Protein AF-A0A9E2PGY2-F1 (afdb_monomer)

Sequence (66 aa):
MRRIYLLVPPVESARSVVDELLLARIEARHIHVIAREDRPLDDLPKASVAQNSDLVPVMALLPIRA

Solvent-accessible surface area (backbone atoms only — not comparable to full-atom values): 4473 Å² total; per-residue (Å²): 140,89,85,87,88,84,91,65,83,54,73,66,49,46,49,54,51,51,52,52,39,45,74,72,67,46,56,65,94,81,48,65,49,83,74,61,92,90,51,86,60,82,90,55,52,62,46,50,71,80,67,37,79,66,38,61,59,50,61,71,67,50,78,89,72,132

Secondary structure (DSSP, 8-state):
--------SSHHHHHHHHHHHHHTT--GGG--B---TTS--TTS-BPPGGGSTTHHHHHHHS----

pLDDT: mean 76.13, std 16.8, range [41.41, 97.0]

Structure (mmCIF, N/CA/C/O backbone):
data_AF-A0A9E2PGY2-F1
#
_entry.id   AF-A0A9E2PGY2-F1
#
loop_
_atom_site.group_PDB
_atom_site.id
_atom_site.type_symbol
_atom_site.label_atom_id
_atom_site.label_alt_id
_atom_site.label_comp_id
_atom_site.label_asym_id
_atom_site.label_entity_id
_atom_site.label_seq_id
_atom_site.pdbx_PDB_ins_code
_atom_site.Cartn_x
_atom_site.Cartn_y
_atom_site.Cartn_z
_atom_site.occupancy
_atom_site.B_iso_or_equiv
_atom_site.auth_seq_id
_atom_site.auth_comp_id
_atom_site.auth_asym_id
_atom_site.auth_atom_id
_atom_site.pdbx_PDB_model_num
ATOM 1 N N . MET A 1 1 ? -2.273 15.268 10.747 1.00 63.56 1 MET A N 1
ATOM 2 C CA . 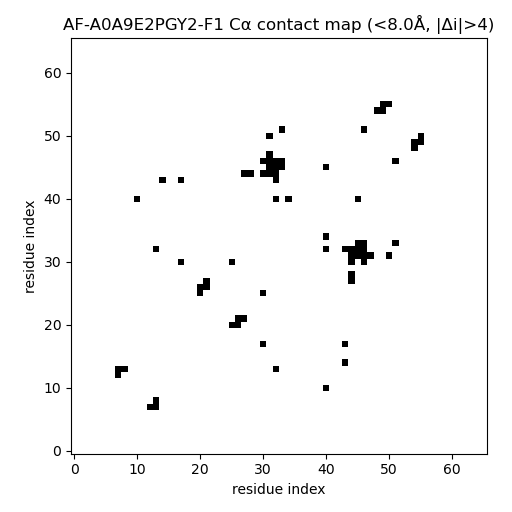MET A 1 1 ? -2.191 13.936 10.106 1.00 63.56 1 MET A CA 1
ATOM 3 C C . MET A 1 1 ? -0.780 13.398 10.284 1.00 63.56 1 MET A C 1
ATOM 5 O O . MET A 1 1 ? 0.151 14.168 10.090 1.00 63.56 1 MET A O 1
ATOM 9 N N . ARG A 1 2 ? -0.604 12.135 10.688 1.00 76.06 2 ARG A N 1
ATOM 10 C CA . ARG A 1 2 ? 0.719 11.501 10.841 1.00 76.06 2 ARG A CA 1
ATOM 11 C C . ARG A 1 2 ? 0.810 10.348 9.846 1.00 76.06 2 ARG A C 1
ATOM 13 O O . ARG A 1 2 ? -0.053 9.480 9.869 1.00 76.06 2 ARG A O 1
ATOM 20 N N . ARG A 1 3 ? 1.805 10.375 8.960 1.00 82.69 3 ARG A N 1
ATOM 21 C CA . ARG A 1 3 ? 2.047 9.343 7.939 1.00 82.69 3 ARG A CA 1
ATOM 22 C C . ARG A 1 3 ? 3.461 8.808 8.131 1.00 82.69 3 ARG A C 1
ATOM 24 O O . ARG A 1 3 ? 4.359 9.582 8.454 1.00 82.69 3 ARG A O 1
ATOM 31 N N . ILE A 1 4 ? 3.636 7.506 7.947 1.00 86.44 4 ILE A N 1
ATOM 32 C CA . ILE A 1 4 ? 4.944 6.851 7.932 1.00 86.44 4 ILE A CA 1
ATOM 33 C C . ILE A 1 4 ? 5.213 6.474 6.480 1.00 86.44 4 ILE A C 1
ATOM 35 O O . ILE A 1 4 ? 4.375 5.830 5.852 1.00 86.44 4 ILE A O 1
ATOM 39 N N . TYR A 1 5 ? 6.352 6.908 5.946 1.00 87.06 5 TYR A N 1
ATOM 40 C CA . TYR A 1 5 ? 6.774 6.579 4.589 1.00 87.06 5 TYR A CA 1
ATOM 41 C C . TYR A 1 5 ? 7.844 5.494 4.649 1.00 87.06 5 TYR A C 1
ATOM 43 O O . TYR A 1 5 ? 8.834 5.634 5.365 1.00 87.06 5 TYR A O 1
ATOM 51 N N . LEU A 1 6 ? 7.627 4.417 3.900 1.00 85.81 6 LEU A N 1
ATOM 52 C CA . LEU A 1 6 ? 8.542 3.288 3.783 1.00 85.81 6 LEU A CA 1
ATOM 53 C C . LEU A 1 6 ? 9.059 3.250 2.346 1.00 85.81 6 LEU A C 1
ATOM 55 O O . LEU A 1 6 ? 8.271 3.204 1.404 1.00 85.81 6 LEU A O 1
ATOM 59 N N . LEU A 1 7 ? 10.380 3.274 2.182 1.00 89.94 7 LEU A N 1
ATOM 60 C CA . LEU A 1 7 ? 11.031 3.043 0.897 1.00 89.94 7 LEU A CA 1
ATOM 61 C C . LEU A 1 7 ? 11.593 1.62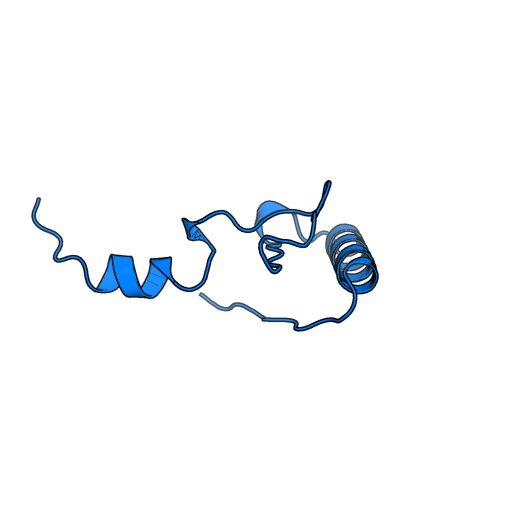7 0.905 1.00 89.94 7 LEU A C 1
ATOM 63 O O . LEU A 1 7 ? 12.500 1.325 1.677 1.00 89.94 7 LEU A O 1
ATOM 67 N N . VAL A 1 8 ? 11.034 0.762 0.062 1.00 85.69 8 VAL A N 1
ATOM 68 C CA . VAL A 1 8 ? 11.391 -0.658 0.008 1.00 85.69 8 VAL A CA 1
ATOM 69 C C . VAL A 1 8 ? 11.645 -1.102 -1.438 1.00 85.69 8 VAL A C 1
ATOM 71 O O . VAL A 1 8 ? 10.778 -0.937 -2.298 1.00 85.69 8 VAL A O 1
ATOM 74 N N . PRO A 1 9 ? 12.832 -1.649 -1.742 1.00 82.50 9 PRO A N 1
ATOM 75 C CA . PRO A 1 9 ? 13.074 -2.413 -2.964 1.00 82.50 9 PRO A CA 1
ATOM 76 C C . PRO A 1 9 ? 13.023 -3.933 -2.686 1.00 82.50 9 PRO A C 1
ATOM 78 O O . PRO A 1 9 ? 13.451 -4.352 -1.607 1.00 82.50 9 PRO A O 1
ATOM 81 N N . PRO A 1 10 ? 12.613 -4.806 -3.633 1.00 87.56 10 PRO A N 1
ATOM 82 C CA . PRO A 1 10 ? 11.800 -4.610 -4.852 1.00 87.56 10 PRO A CA 1
ATOM 83 C C . PRO A 1 10 ? 10.265 -4.642 -4.584 1.00 87.56 10 PRO A C 1
ATOM 85 O O . PRO A 1 10 ? 9.846 -4.461 -3.444 1.00 87.56 10 PRO A O 1
ATOM 88 N N . VAL A 1 11 ? 9.402 -4.780 -5.613 1.00 86.31 11 VAL A N 1
ATOM 89 C CA . VAL A 1 11 ? 7.916 -4.743 -5.447 1.00 86.31 11 VAL A CA 1
ATOM 90 C C . VAL A 1 11 ? 7.410 -5.869 -4.546 1.00 86.31 11 VAL A C 1
ATOM 92 O O . VAL A 1 11 ? 6.436 -5.708 -3.819 1.00 86.31 11 VAL A O 1
ATOM 95 N N . GLU A 1 12 ? 8.119 -6.986 -4.548 1.00 89.50 12 GLU A N 1
ATOM 96 C CA . GLU A 1 12 ? 7.868 -8.156 -3.724 1.00 89.50 12 GLU A CA 1
ATOM 97 C C . GLU A 1 12 ? 7.981 -7.797 -2.239 1.00 89.50 12 GLU A C 1
ATOM 99 O O . GLU A 1 12 ? 7.107 -8.158 -1.457 1.00 89.50 12 GLU A O 1
ATOM 104 N N . SER A 1 13 ? 8.976 -6.985 -1.865 1.00 90.88 13 SER A N 1
ATOM 105 C CA . SER A 1 13 ? 9.099 -6.459 -0.501 1.00 90.88 13 SER A CA 1
ATOM 106 C C . SER A 1 13 ? 7.913 -5.572 -0.129 1.00 90.88 13 SER A C 1
ATOM 108 O O . SER A 1 13 ? 7.422 -5.643 0.994 1.00 90.88 13 SER A O 1
ATOM 110 N N . ALA A 1 14 ? 7.426 -4.746 -1.062 1.00 91.31 14 ALA A N 1
ATOM 111 C CA . ALA A 1 14 ? 6.240 -3.926 -0.821 1.00 91.31 14 ALA A CA 1
ATOM 112 C C . ALA A 1 14 ? 4.998 -4.797 -0.589 1.00 91.31 14 ALA A C 1
ATOM 114 O O . ALA A 1 14 ? 4.220 -4.499 0.312 1.00 91.31 14 ALA A O 1
ATOM 115 N N . ARG A 1 15 ? 4.845 -5.893 -1.342 1.00 91.94 15 ARG A N 1
ATOM 116 C CA . ARG A 1 15 ? 3.758 -6.861 -1.146 1.00 91.94 15 ARG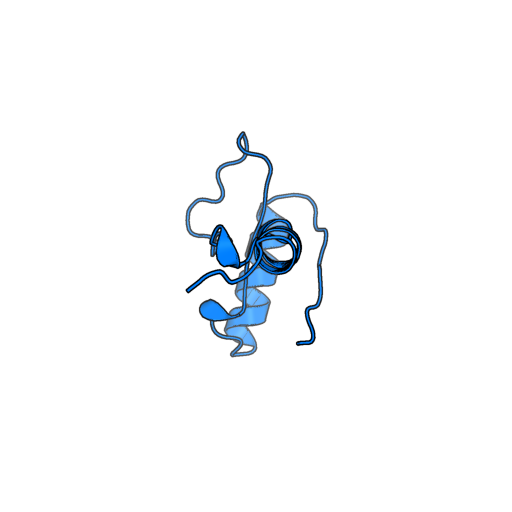 A CA 1
ATOM 117 C C . ARG A 1 15 ? 3.822 -7.498 0.242 1.00 91.94 15 ARG A C 1
ATOM 119 O O . ARG A 1 15 ? 2.838 -7.410 0.966 1.00 91.94 15 ARG A O 1
ATOM 126 N N . SER A 1 16 ? 4.989 -7.987 0.663 1.00 93.75 16 SER A N 1
ATOM 127 C CA . SER A 1 16 ? 5.161 -8.544 2.012 1.00 93.75 16 SER A CA 1
ATOM 128 C C . SER A 1 16 ? 4.831 -7.536 3.115 1.00 93.75 16 SER A C 1
ATOM 130 O O . SER A 1 16 ? 4.185 -7.882 4.097 1.00 93.75 16 SER A O 1
ATOM 132 N N . VAL A 1 17 ? 5.232 -6.270 2.951 1.00 93.62 17 VAL A N 1
ATOM 133 C CA . VAL A 1 17 ? 4.887 -5.207 3.907 1.00 93.62 17 VAL A CA 1
ATOM 134 C C . VAL A 1 17 ? 3.377 -4.978 3.956 1.00 93.62 17 VAL A C 1
ATOM 136 O O . VAL A 1 17 ? 2.821 -4.839 5.041 1.00 93.62 17 VAL A O 1
ATOM 139 N N . VAL A 1 18 ? 2.695 -4.936 2.809 1.00 93.44 18 VAL A N 1
ATOM 140 C CA . VAL A 1 18 ? 1.232 -4.793 2.773 1.00 93.44 18 VAL A CA 1
ATOM 141 C C . VAL A 1 18 ? 0.561 -5.961 3.495 1.00 93.44 18 VAL A C 1
ATOM 143 O O . VAL A 1 18 ? -0.315 -5.721 4.324 1.00 93.44 18 VAL A O 1
ATOM 146 N N . ASP A 1 19 ? 1.003 -7.191 3.242 1.00 94.62 19 ASP A N 1
ATOM 147 C CA . ASP A 1 19 ? 0.453 -8.393 3.875 1.00 94.62 19 ASP A CA 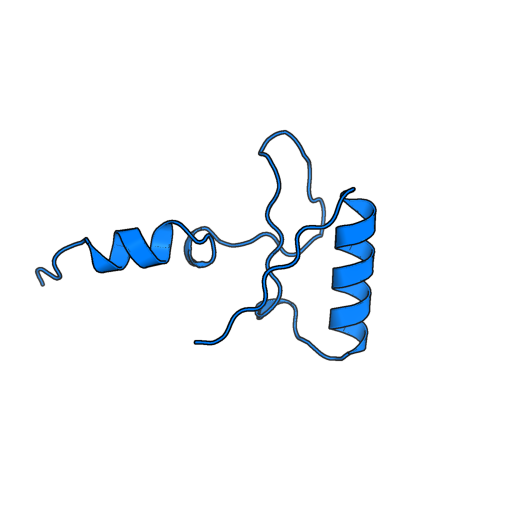1
ATOM 148 C C . ASP A 1 19 ? 0.622 -8.356 5.403 1.00 94.62 19 ASP A C 1
ATOM 150 O O . ASP A 1 19 ? -0.340 -8.577 6.140 1.00 94.62 19 ASP A O 1
ATOM 154 N N . GLU A 1 20 ? 1.808 -7.985 5.893 1.00 95.75 20 GLU A N 1
ATOM 155 C CA . GLU A 1 20 ? 2.099 -7.794 7.323 1.00 95.75 20 GLU A CA 1
ATOM 156 C C . GLU A 1 20 ? 1.184 -6.735 7.963 1.00 95.75 20 GLU A C 1
ATOM 158 O O . GLU A 1 20 ? 0.628 -6.944 9.043 1.00 95.75 20 GLU A O 1
ATOM 163 N N . LEU A 1 21 ? 0.970 -5.601 7.287 1.00 94.81 21 LEU A N 1
ATOM 164 C CA . LEU A 1 21 ? 0.094 -4.535 7.784 1.00 94.81 21 LEU A CA 1
ATOM 165 C C . LEU A 1 21 ? -1.374 -4.986 7.833 1.00 94.81 21 LEU A C 1
ATOM 167 O O . LEU A 1 21 ? -2.080 -4.688 8.801 1.00 94.81 21 LEU A O 1
ATOM 171 N N . LEU A 1 22 ? -1.831 -5.735 6.828 1.00 94.69 22 LEU A N 1
ATOM 172 C CA . LEU A 1 22 ? -3.178 -6.306 6.807 1.00 94.69 22 LEU A CA 1
ATOM 173 C C . LEU A 1 22 ? -3.364 -7.340 7.929 1.00 94.69 22 LEU A C 1
ATOM 175 O O . LEU A 1 22 ? -4.385 -7.309 8.624 1.00 94.69 22 LEU A O 1
ATOM 179 N N . LEU A 1 23 ? -2.370 -8.206 8.168 1.00 96.81 23 LEU A N 1
ATOM 180 C CA . LEU A 1 23 ? -2.351 -9.145 9.299 1.00 96.81 23 LEU A CA 1
ATOM 181 C C . LEU A 1 23 ? -2.393 -8.412 10.647 1.00 96.81 23 LEU A C 1
ATOM 183 O O . LEU A 1 23 ? -3.118 -8.825 11.555 1.00 96.81 23 LEU A O 1
ATOM 187 N N . ALA A 1 24 ? -1.711 -7.269 10.745 1.00 97.00 24 ALA A N 1
ATOM 188 C CA . ALA A 1 24 ? -1.764 -6.359 11.888 1.00 97.00 24 ALA A CA 1
ATOM 189 C C . ALA A 1 24 ? -3.080 -5.556 11.996 1.00 97.00 24 ALA A C 1
ATOM 191 O O . ALA A 1 24 ? -3.185 -4.651 12.826 1.00 97.00 24 ALA A O 1
ATOM 192 N N . ARG A 1 25 ? -4.103 -5.892 11.194 1.00 95.81 25 ARG A N 1
ATOM 193 C CA . ARG A 1 25 ? -5.433 -5.255 11.161 1.00 95.81 25 ARG A CA 1
ATOM 194 C C . ARG A 1 25 ? -5.421 -3.791 10.714 1.00 95.81 25 ARG A C 1
ATOM 196 O O . ARG A 1 25 ? -6.368 -3.055 10.992 1.00 95.81 25 ARG A O 1
ATOM 203 N N . ILE A 1 26 ? -4.397 -3.362 9.981 1.00 93.38 26 ILE A N 1
ATOM 204 C CA . ILE A 1 26 ? -4.386 -2.051 9.333 1.00 93.38 26 ILE A CA 1
ATOM 205 C C . ILE A 1 26 ? -5.140 -2.176 8.016 1.00 93.38 26 ILE A C 1
ATOM 207 O O . ILE A 1 26 ? -4.711 -2.851 7.089 1.00 93.38 26 ILE A O 1
ATOM 211 N N . GLU A 1 27 ? -6.293 -1.522 7.936 1.00 89.25 27 GLU A N 1
ATOM 212 C CA . GLU A 1 27 ? -7.153 -1.618 6.758 1.00 89.25 27 GLU A CA 1
ATOM 213 C C . GLU A 1 27 ? -6.504 -1.010 5.507 1.00 89.25 27 GLU A C 1
ATOM 215 O O . GLU A 1 27 ? -5.863 0.040 5.582 1.00 89.25 27 GLU A O 1
ATOM 220 N N . ALA A 1 28 ? -6.757 -1.615 4.340 1.00 86.88 28 ALA A N 1
ATOM 221 C CA . ALA A 1 28 ? -6.176 -1.216 3.054 1.00 86.88 28 ALA A CA 1
ATOM 222 C C . ALA A 1 28 ? -6.360 0.277 2.719 1.00 86.88 28 ALA A C 1
ATOM 224 O O . ALA A 1 28 ? -5.501 0.873 2.080 1.00 86.88 28 ALA A O 1
ATOM 225 N N . ARG A 1 29 ? -7.429 0.925 3.208 1.00 86.50 29 ARG A N 1
ATOM 226 C CA . ARG A 1 29 ? -7.651 2.375 3.031 1.00 86.50 29 ARG A CA 1
ATOM 227 C C . ARG A 1 29 ? -6.580 3.267 3.676 1.00 86.50 29 ARG A C 1
ATOM 229 O O . ARG A 1 29 ? -6.538 4.454 3.368 1.00 86.50 29 ARG A O 1
ATOM 236 N N . HIS A 1 30 ? -5.768 2.726 4.584 1.00 87.62 30 HIS A N 1
ATOM 237 C CA . HIS A 1 30 ? -4.655 3.423 5.235 1.00 87.62 30 HIS A CA 1
ATOM 238 C C . HIS A 1 30 ? -3.296 3.094 4.599 1.00 87.62 30 HIS A C 1
ATOM 240 O O . HIS A 1 30 ? -2.275 3.625 5.039 1.00 87.62 30 HIS A O 1
ATOM 246 N N . ILE A 1 31 ? -3.268 2.212 3.596 1.00 90.19 31 ILE A N 1
ATOM 247 C CA . ILE A 1 31 ? -2.054 1.709 2.959 1.00 90.19 31 ILE A CA 1
ATOM 248 C C . ILE A 1 31 ? -2.031 2.214 1.520 1.00 90.19 31 ILE A C 1
ATOM 250 O O . ILE A 1 31 ? -2.978 2.015 0.763 1.00 90.19 31 ILE A O 1
ATOM 254 N N . HIS A 1 32 ? -0.944 2.877 1.138 1.00 88.88 32 HIS A N 1
ATOM 255 C CA . HIS A 1 32 ? -0.803 3.467 -0.190 1.00 88.88 32 HIS A CA 1
ATOM 256 C C . HIS A 1 32 ? 0.567 3.130 -0.752 1.00 88.88 32 HIS A C 1
ATOM 258 O O . HIS A 1 32 ? 1.584 3.574 -0.219 1.00 88.88 32 HIS A O 1
ATOM 264 N N . VAL A 1 33 ? 0.582 2.352 -1.830 1.00 88.50 33 VAL A N 1
ATOM 265 C CA . VAL A 1 33 ? 1.799 1.971 -2.543 1.00 88.50 33 VAL A CA 1
ATOM 266 C C . VAL A 1 33 ? 1.950 2.851 -3.778 1.00 88.50 33 VAL A C 1
ATOM 268 O O . VAL A 1 33 ? 1.005 3.034 -4.550 1.00 88.50 33 VAL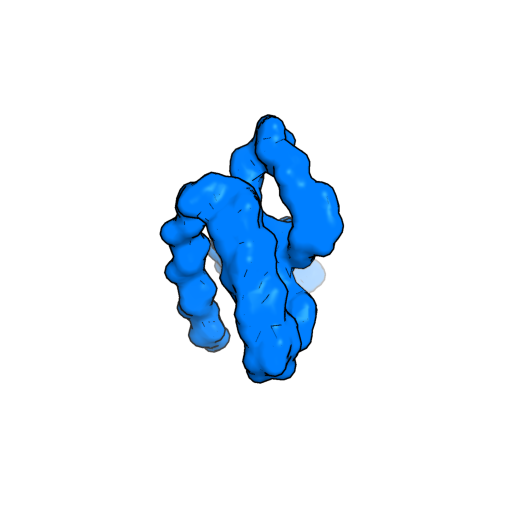 A O 1
ATOM 271 N N . ILE A 1 34 ? 3.152 3.398 -3.949 1.00 85.25 34 ILE A N 1
ATOM 272 C CA . ILE A 1 34 ? 3.556 4.217 -5.092 1.00 85.25 34 ILE A CA 1
ATOM 273 C C . ILE A 1 34 ? 4.770 3.541 -5.725 1.00 85.25 34 ILE A C 1
ATOM 275 O O . ILE A 1 34 ? 5.700 3.138 -5.026 1.00 85.25 34 ILE A O 1
ATOM 279 N N . ALA A 1 35 ? 4.769 3.428 -7.048 1.00 82.62 35 ALA A N 1
ATOM 280 C CA . ALA A 1 35 ? 5.909 2.975 -7.832 1.00 82.62 35 ALA A CA 1
ATOM 281 C C . ALA A 1 35 ? 6.035 3.828 -9.097 1.00 82.62 35 ALA A C 1
ATOM 283 O O . ALA A 1 35 ? 5.148 4.622 -9.412 1.00 82.62 35 ALA A O 1
ATOM 284 N N . ARG A 1 36 ? 7.153 3.667 -9.810 1.00 77.94 36 ARG A N 1
ATOM 285 C CA . ARG A 1 36 ? 7.328 4.249 -11.145 1.00 77.94 36 ARG A CA 1
ATOM 286 C C . ARG A 1 36 ? 6.250 3.706 -12.094 1.00 77.94 36 ARG A C 1
ATOM 288 O O . ARG A 1 36 ? 5.815 2.569 -11.935 1.00 77.94 36 ARG A O 1
ATOM 295 N N . GLU A 1 37 ? 5.847 4.505 -13.081 1.00 70.25 37 GLU A N 1
ATOM 296 C CA . GLU A 1 37 ? 4.774 4.159 -14.034 1.00 70.25 37 GLU A CA 1
ATOM 297 C C . GLU A 1 37 ? 5.040 2.867 -14.822 1.00 70.25 37 GLU A C 1
ATOM 299 O O . GLU A 1 37 ? 4.104 2.179 -15.220 1.00 70.25 37 GLU A O 1
ATOM 304 N N . ASP A 1 38 ? 6.313 2.509 -15.008 1.00 75.19 38 ASP A N 1
ATOM 305 C CA . ASP A 1 38 ? 6.765 1.305 -15.709 1.00 75.19 38 ASP A CA 1
ATOM 306 C C . ASP A 1 38 ? 6.720 0.026 -14.850 1.00 75.19 38 ASP A C 1
ATOM 308 O O . ASP A 1 38 ? 6.993 -1.066 -15.350 1.00 75.19 38 ASP A O 1
ATOM 312 N N . ARG A 1 39 ? 6.366 0.129 -13.561 1.00 74.38 39 ARG A N 1
ATOM 313 C CA . ARG A 1 39 ? 6.258 -1.002 -12.628 1.00 74.38 39 ARG A CA 1
ATOM 314 C C . ARG A 1 39 ? 4.786 -1.335 -12.355 1.00 74.38 39 ARG A C 1
ATOM 316 O O . ARG A 1 39 ? 4.129 -0.588 -11.624 1.00 74.38 39 ARG A O 1
ATOM 323 N N . PRO A 1 40 ? 4.263 -2.471 -12.854 1.00 77.38 40 PRO A N 1
ATOM 324 C CA . PRO A 1 40 ? 2.933 -2.919 -12.469 1.00 77.38 40 PRO A CA 1
ATOM 325 C C . PRO A 1 40 ? 2.905 -3.222 -10.965 1.00 77.38 40 PRO A C 1
ATOM 327 O O . PRO A 1 40 ? 3.790 -3.878 -10.420 1.00 77.38 40 PRO A O 1
ATOM 330 N N . LEU A 1 41 ? 1.892 -2.682 -10.288 1.00 80.50 41 LEU A N 1
ATOM 331 C CA . LEU A 1 41 ? 1.618 -2.920 -8.867 1.00 80.50 41 LEU A CA 1
ATOM 332 C C . LEU A 1 41 ? 0.542 -3.996 -8.655 1.00 80.50 41 LEU A C 1
ATOM 334 O O . LEU A 1 41 ? 0.188 -4.265 -7.514 1.00 80.50 41 LEU A O 1
ATOM 338 N N . ASP A 1 42 ? 0.029 -4.586 -9.739 1.00 80.38 42 ASP A N 1
ATOM 339 C CA . ASP A 1 42 ? -1.048 -5.583 -9.754 1.00 80.38 42 ASP A CA 1
ATOM 340 C C . ASP A 1 42 ? -2.172 -5.233 -8.757 1.00 80.38 42 ASP A C 1
ATOM 342 O O . ASP A 1 42 ? -2.774 -4.159 -8.867 1.00 80.38 42 ASP A O 1
ATOM 346 N N . ASP A 1 43 ? -2.391 -6.110 -7.773 1.00 80.62 43 ASP A N 1
ATOM 347 C CA . ASP A 1 43 ? -3.424 -6.042 -6.735 1.00 80.62 43 ASP A CA 1
ATOM 348 C C . ASP A 1 43 ? -3.032 -5.206 -5.502 1.00 80.62 43 ASP A C 1
ATOM 350 O O . ASP A 1 43 ? -3.806 -5.104 -4.548 1.00 80.62 43 AS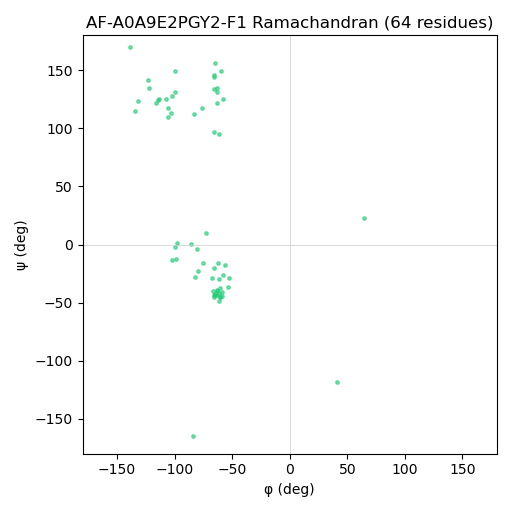P A O 1
ATOM 354 N N . LEU A 1 44 ? -1.831 -4.616 -5.471 1.00 84.56 44 LEU A N 1
ATOM 355 C CA . LEU A 1 44 ? -1.415 -3.789 -4.339 1.00 84.56 44 LEU A CA 1
ATOM 356 C C . LEU A 1 44 ? -2.276 -2.522 -4.249 1.00 84.56 44 LEU A C 1
ATOM 358 O O . LEU A 1 44 ? -2.642 -1.946 -5.279 1.00 84.56 44 LEU A O 1
ATOM 362 N N . PRO A 1 45 ? -2.564 -2.033 -3.027 1.00 80.56 45 PRO A N 1
ATOM 363 C CA . PRO A 1 45 ? -3.366 -0.834 -2.834 1.00 80.56 45 PRO A CA 1
ATOM 364 C C . PRO A 1 45 ? -2.629 0.389 -3.392 1.00 80.56 45 PRO A C 1
ATOM 366 O O . PRO A 1 45 ? -1.759 0.981 -2.746 1.00 80.56 45 PRO A O 1
ATOM 369 N N . LYS A 1 46 ? -2.974 0.762 -4.627 1.00 77.50 46 LYS A N 1
ATOM 370 C CA . LYS A 1 46 ? -2.410 1.922 -5.317 1.00 77.50 46 LYS A CA 1
ATOM 371 C C . LYS A 1 46 ? -2.824 3.192 -4.592 1.00 77.50 46 LYS A C 1
ATOM 373 O O . LYS A 1 46 ? -3.995 3.377 -4.254 1.00 77.50 46 LYS A O 1
ATOM 378 N N . ALA A 1 47 ? -1.867 4.086 -4.380 1.00 69.19 47 ALA A N 1
ATOM 379 C CA . ALA A 1 47 ? -2.187 5.423 -3.913 1.00 69.19 47 ALA A CA 1
ATOM 380 C C . ALA A 1 47 ? -3.142 6.098 -4.912 1.00 69.19 47 ALA A C 1
ATOM 382 O O . ALA A 1 47 ? -2.845 6.193 -6.105 1.00 69.19 47 ALA A O 1
ATOM 383 N N . SER A 1 48 ? -4.293 6.573 -4.431 1.00 60.44 48 SER A N 1
ATOM 384 C CA . SER A 1 48 ? -5.109 7.494 -5.225 1.00 60.44 48 SER A CA 1
ATOM 385 C C . SER A 1 48 ? -4.344 8.804 -5.432 1.00 60.44 48 SER A C 1
ATOM 387 O O . SER A 1 48 ? -3.492 9.168 -4.618 1.00 60.44 48 SER A O 1
ATOM 389 N N . VAL A 1 49 ? -4.668 9.555 -6.490 1.00 55.09 49 VAL A N 1
ATOM 390 C CA . VAL A 1 49 ? -4.020 10.849 -6.779 1.00 55.09 49 VAL A CA 1
ATOM 391 C C . VAL A 1 49 ? -4.091 11.781 -5.555 1.00 55.09 49 VAL A C 1
ATOM 393 O O . VAL A 1 49 ? -3.115 12.447 -5.238 1.00 55.09 49 VAL A O 1
ATOM 396 N N . ALA A 1 50 ? -5.191 11.748 -4.786 1.00 53.12 50 ALA A N 1
ATOM 397 C CA . ALA A 1 50 ? -5.383 12.518 -3.545 1.00 53.12 50 ALA A CA 1
ATOM 398 C C . ALA A 1 50 ? -4.453 12.116 -2.387 1.00 53.12 50 ALA A C 1
ATOM 400 O O . ALA A 1 50 ? -4.259 12.884 -1.447 1.00 53.12 50 ALA A O 1
ATOM 401 N N . GLN A 1 51 ? -3.885 10.913 -2.437 1.00 53.78 51 GLN A N 1
ATOM 402 C CA . GLN A 1 51 ? -2.977 10.373 -1.427 1.00 53.78 51 GLN A CA 1
ATOM 403 C C . GLN A 1 51 ? -1.511 10.437 -1.859 1.00 53.78 51 GLN A C 1
ATOM 405 O O . GLN A 1 51 ? -0.639 10.303 -0.988 1.00 53.78 51 GLN A O 1
ATOM 410 N N . ASN A 1 52 ? -1.249 10.692 -3.147 1.00 54.41 52 ASN A N 1
ATOM 411 C CA . ASN A 1 52 ? 0.064 11.085 -3.637 1.00 54.41 52 ASN A CA 1
ATOM 412 C C . ASN A 1 52 ? 0.446 12.430 -3.018 1.00 54.41 52 ASN A C 1
ATOM 414 O O . ASN A 1 52 ? -0.360 13.357 -2.924 1.00 54.41 52 ASN A O 1
ATOM 418 N N . SER A 1 53 ? 1.690 12.505 -2.550 1.00 54.25 53 SER A N 1
ATOM 419 C CA . SER A 1 53 ? 2.225 13.645 -1.802 1.00 54.25 53 SER A CA 1
ATOM 420 C C . SER A 1 53 ? 2.107 14.977 -2.549 1.00 54.25 53 SER A C 1
ATOM 422 O O . SER A 1 53 ? 2.176 16.016 -1.903 1.00 54.25 53 SER A O 1
ATOM 424 N N . ASP A 1 54 ? 1.898 14.958 -3.865 1.00 53.56 54 ASP A N 1
ATOM 425 C CA . ASP A 1 54 ? 1.841 16.150 -4.710 1.00 53.56 54 ASP A CA 1
ATOM 426 C C . ASP A 1 54 ? 0.495 16.887 -4.640 1.00 53.56 54 ASP A C 1
ATOM 428 O O . ASP A 1 54 ? 0.454 18.094 -4.873 1.00 53.56 54 ASP A O 1
ATOM 432 N N . LEU A 1 55 ? -0.608 16.226 -4.256 1.00 49.94 55 LEU A N 1
ATOM 433 C CA . LEU A 1 55 ? -1.914 16.898 -4.184 1.00 49.94 55 LEU A CA 1
ATOM 434 C C . LEU A 1 55 ? -2.145 17.691 -2.897 1.00 49.94 55 LEU A C 1
ATOM 436 O O . LEU A 1 55 ? -2.858 18.689 -2.936 1.00 49.94 55 LEU A O 1
ATOM 440 N N . VAL A 1 56 ? -1.536 17.320 -1.769 1.00 55.41 56 VAL A N 1
ATOM 441 C CA . VAL A 1 56 ? -1.695 18.095 -0.522 1.00 55.41 56 VAL A CA 1
ATOM 442 C C . VAL A 1 56 ? -1.081 19.504 -0.641 1.00 55.41 56 VAL A C 1
ATOM 444 O O . VAL A 1 56 ? -1.762 20.463 -0.279 1.00 55.41 56 VAL A O 1
ATOM 447 N N . PRO A 1 57 ? 0.136 19.688 -1.194 1.00 54.00 57 PRO A N 1
ATOM 448 C CA . PRO A 1 57 ? 0.683 21.011 -1.482 1.00 54.00 57 PRO A CA 1
ATOM 449 C C . PRO A 1 57 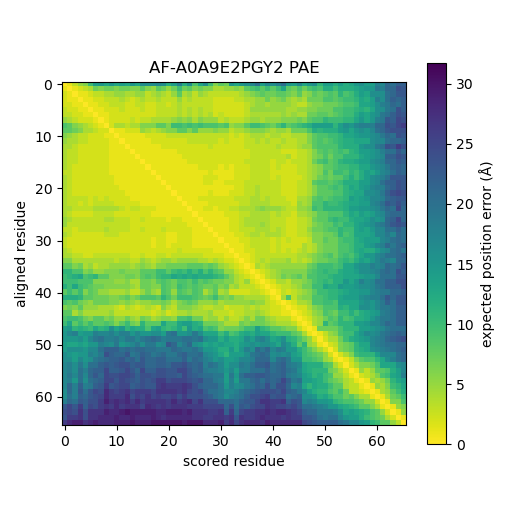? -0.103 21.748 -2.570 1.00 54.00 57 PRO A C 1
ATOM 451 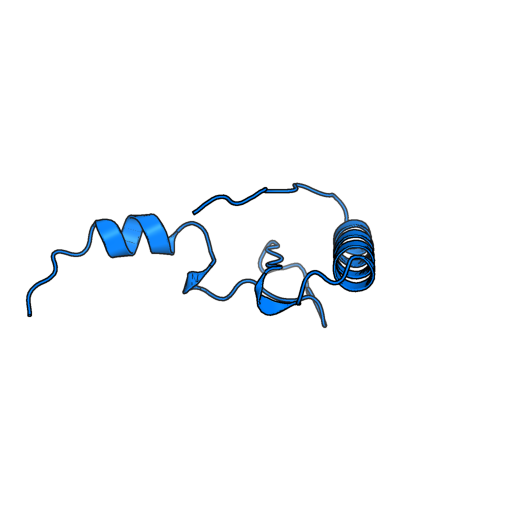O O . PRO A 1 57 ? -0.400 22.925 -2.402 1.00 54.00 57 PRO A O 1
ATOM 454 N N . VAL A 1 58 ? -0.479 21.074 -3.665 1.00 50.88 58 VAL A N 1
ATOM 455 C CA . VAL A 1 58 ? -1.186 21.714 -4.791 1.00 50.88 58 VAL A CA 1
ATOM 456 C C . VAL A 1 58 ? -2.569 22.220 -4.375 1.00 50.88 58 VAL A C 1
ATOM 458 O O . VAL A 1 58 ? -2.912 23.358 -4.679 1.00 50.88 58 VAL A O 1
ATOM 461 N N . MET A 1 59 ? -3.337 21.443 -3.609 1.00 53.31 59 MET A N 1
ATOM 462 C CA . MET A 1 59 ? -4.631 21.889 -3.079 1.00 53.31 59 MET A CA 1
ATOM 463 C C . MET A 1 59 ? -4.493 23.004 -2.034 1.00 53.31 59 MET A C 1
ATOM 465 O O . MET A 1 59 ? -5.390 23.832 -1.918 1.00 53.31 59 MET A O 1
ATOM 469 N N . ALA A 1 60 ? -3.379 23.060 -1.296 1.00 54.53 60 ALA A N 1
ATOM 470 C CA . ALA A 1 60 ? -3.085 24.159 -0.373 1.00 54.53 60 ALA A CA 1
ATOM 471 C C . ALA A 1 60 ? -2.638 25.454 -1.086 1.00 54.53 60 ALA A C 1
ATOM 473 O O . ALA A 1 60 ? -2.651 26.519 -0.472 1.00 54.53 60 ALA A O 1
ATOM 474 N N . LEU A 1 61 ? -2.249 25.371 -2.364 1.00 55.19 61 LEU A N 1
ATOM 475 C CA . LEU A 1 61 ? -1.847 26.503 -3.209 1.00 55.19 61 LEU A CA 1
ATOM 476 C C . LEU A 1 61 ? -2.966 27.003 -4.136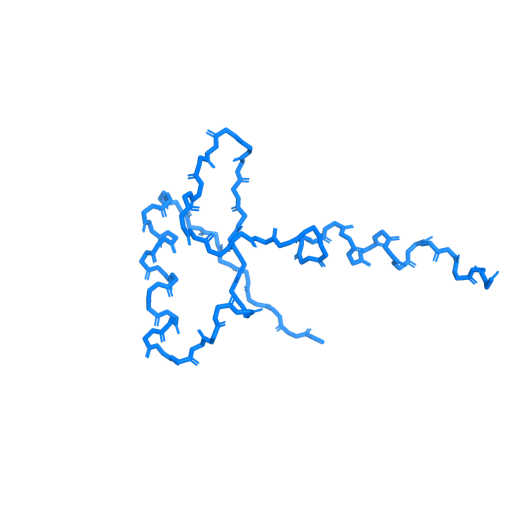 1.00 55.19 61 LEU A C 1
ATOM 478 O O . LEU A 1 61 ? -2.840 28.089 -4.701 1.00 55.19 61 LEU A O 1
ATOM 482 N N . LEU A 1 62 ? -4.061 26.253 -4.296 1.00 47.06 62 LEU A N 1
ATOM 483 C CA . LEU A 1 62 ? -5.242 26.740 -5.004 1.00 47.06 62 LEU A CA 1
ATOM 484 C C . LEU A 1 62 ? -5.999 27.716 -4.089 1.00 47.06 62 LEU A C 1
ATOM 486 O O . LEU A 1 62 ? -6.459 27.309 -3.019 1.00 47.06 62 LEU A O 1
ATOM 490 N N . PRO A 1 63 ? -6.150 29.002 -4.463 1.00 45.44 63 PRO A N 1
ATOM 491 C CA . PRO A 1 63 ? -6.979 29.906 -3.689 1.00 45.44 63 PRO A CA 1
ATOM 492 C C . PRO A 1 63 ? -8.408 29.370 -3.735 1.00 45.44 63 PRO A C 1
ATOM 494 O O . PRO A 1 63 ? -8.985 29.219 -4.811 1.00 45.44 63 PRO A O 1
ATOM 497 N N . ILE A 1 64 ? -8.976 29.087 -2.563 1.00 52.84 64 ILE A N 1
ATOM 498 C CA . ILE A 1 64 ? -10.406 28.834 -2.405 1.00 52.84 64 ILE A CA 1
ATOM 499 C C . ILE A 1 64 ? -11.116 30.116 -2.852 1.00 52.84 64 ILE A C 1
ATOM 501 O O . ILE A 1 64 ? -11.244 31.076 -2.092 1.00 52.84 64 ILE A O 1
ATOM 505 N N . ARG A 1 65 ? -11.528 30.161 -4.116 1.00 41.41 65 ARG A N 1
ATOM 506 C CA . ARG A 1 65 ? -12.581 31.055 -4.576 1.00 41.41 65 ARG A CA 1
ATOM 507 C C . ARG A 1 65 ? -13.813 30.193 -4.800 1.00 41.41 65 ARG A C 1
ATOM 509 O O . ARG A 1 65 ? -13.756 29.227 -5.556 1.00 41.41 65 ARG A O 1
ATOM 516 N N . ALA A 1 66 ? -14.826 30.532 -4.006 1.00 44.66 66 ALA A N 1
ATOM 517 C CA . ALA A 1 66 ? -16.170 29.975 -3.979 1.00 44.66 66 ALA A CA 1
ATOM 518 C C . ALA A 1 66 ? -16.843 29.976 -5.355 1.00 44.66 66 ALA A C 1
ATOM 520 O O . ALA A 1 66 ? -16.505 30.868 -6.169 1.00 44.66 66 ALA A O 1
#

Foldseek 3Di:
DDADDDDDPDLVVVVVVQVVCVVVVNDLVNDADDDPPPDDNDPRSHQDPCRPPVNVVVVVPDPPDD

Mean predicted aligned error: 9.79 Å

Radius of gyration: 14.17 Å; Cα contacts (8 Å, |Δi|>4): 37; chains: 1; bounding box: 29×40×28 Å